Protein AF-A0A315VMW8-F1 (afdb_monomer_lite)

Sequence (152 aa):
NKGSLQFEDKWDLMRPIVLKLLRQESVTKQQWFDLFSDVHAVCLWDDKGPAKIHQALKEDILDFIKQAQARVLSHQDDTALLKAYIAEWRKFFTQCDILPKPFCQLEITLMGKQGSNKKSSVEDSIVRKVSRCPVLTRLRFRPALLTLPPPD

Foldseek 3Di:
DLPCLEQVNLVVLLVVVLLCLQQVHDDDPVNVVSLLVSLLSNLVRPPCSLVVCVVVSVVSNVVSVVVLVVQLVVDPDPVSSVVSCVVSCVSNVVSLVVSCPSCPSSVCSVVPVPDDDDDDDPPPPVSVVVVVPPVNVVVVDDPPVPPDDDDD

InterPro domains:
  IPR001373 Cullin, N-terminal [PF00888] (11-122)
  IPR016159 Cullin repeat-like-containing domain superfamily [SSF74788] (7-120)

Or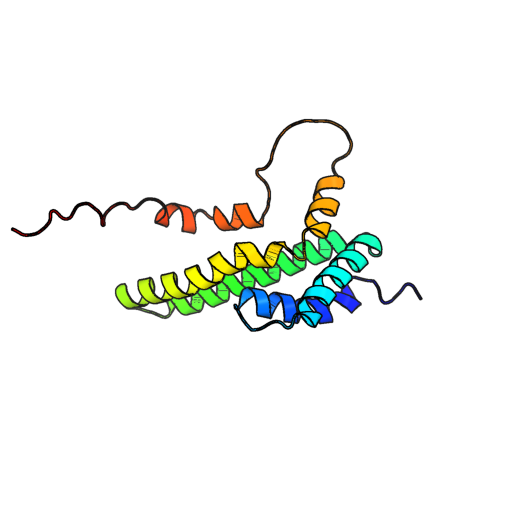ganism: Gambusia affinis (NCBI:txid33528)

Secondary structure (DSSP, 8-state):
--GGGSHHHHHHHHHHHHHHHHTT----HHHHHHHHHHHHHHHHH-TTHHHHHHHHHHHHHHHHHHHHHHHHHT--SHHHHHHHHHHHHHHHHHHHHHTTGGGHHHHHHHHTTS-S-----TT--HHHHHTT-HHHHTTS----SS--PPP-

Structure (mmCIF, N/CA/C/O backbone):
data_AF-A0A315VMW8-F1
#
_entry.id   AF-A0A315VMW8-F1
#
loop_
_atom_site.group_PDB
_atom_site.id
_atom_site.type_symbol
_atom_site.label_atom_id
_atom_site.label_alt_id
_atom_site.label_comp_id
_atom_site.label_asym_id
_atom_site.label_entity_id
_atom_site.label_seq_id
_atom_site.pdbx_PDB_ins_code
_atom_site.Cartn_x
_atom_site.Cartn_y
_atom_site.Cartn_z
_atom_site.occupancy
_atom_site.B_iso_or_equiv
_atom_site.auth_seq_id
_atom_site.auth_comp_id
_atom_site.auth_asym_id
_atom_site.auth_atom_id
_atom_site.pdbx_PDB_model_num
ATOM 1 N N . ASN A 1 1 ? 17.596 -10.933 -24.540 1.00 44.94 1 ASN A N 1
ATOM 2 C CA . ASN A 1 1 ? 16.613 -11.190 -23.469 1.00 44.94 1 ASN A CA 1
ATOM 3 C C . ASN A 1 1 ? 16.107 -9.871 -22.899 1.00 44.94 1 ASN A C 1
ATOM 5 O O . ASN A 1 1 ? 16.713 -9.353 -21.978 1.00 44.94 1 ASN A O 1
ATOM 9 N N . LYS A 1 2 ? 15.055 -9.289 -23.491 1.00 48.53 2 LYS A N 1
ATOM 10 C CA . LYS A 1 2 ? 14.364 -8.083 -22.979 1.00 48.53 2 LYS A CA 1
ATOM 11 C C . LYS A 1 2 ? 12.957 -8.395 -22.433 1.00 48.53 2 LYS A C 1
ATOM 13 O O . LYS A 1 2 ? 12.295 -7.492 -21.951 1.00 48.53 2 LYS A O 1
ATOM 18 N N . GLY A 1 3 ? 12.516 -9.659 -22.515 1.00 51.91 3 GLY A N 1
ATOM 19 C CA . GLY A 1 3 ? 11.181 -10.082 -22.078 1.00 51.91 3 GLY A CA 1
ATOM 20 C C . GLY A 1 3 ? 10.990 -10.024 -20.560 1.00 51.91 3 GLY A C 1
ATOM 2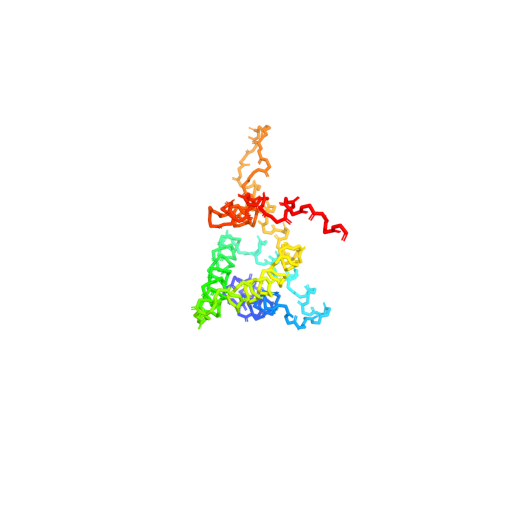1 O O . GLY A 1 3 ? 10.024 -9.437 -20.117 1.00 51.91 3 GLY A O 1
ATOM 22 N N . SER A 1 4 ? 11.969 -10.483 -19.770 1.00 59.34 4 SER A N 1
ATOM 23 C CA . SER A 1 4 ? 11.856 -10.649 -18.302 1.00 59.34 4 SER A CA 1
ATOM 24 C C . SER A 1 4 ? 11.880 -9.350 -17.464 1.00 59.34 4 SER A C 1
ATOM 26 O O . SER A 1 4 ? 12.047 -9.395 -16.245 1.00 59.34 4 SER A O 1
ATOM 28 N N . LEU A 1 5 ? 11.789 -8.178 -18.097 1.00 73.25 5 LEU A N 1
ATOM 29 C CA . LEU A 1 5 ? 11.839 -6.869 -17.423 1.00 73.25 5 LEU A CA 1
ATOM 30 C C . LEU A 1 5 ? 10.515 -6.101 -17.543 1.00 73.25 5 LEU A C 1
ATOM 32 O O . LEU A 1 5 ? 10.469 -4.911 -17.232 1.00 73.25 5 LEU A O 1
ATOM 36 N N . GLN A 1 6 ? 9.454 -6.766 -18.007 1.00 86.00 6 GLN A N 1
ATOM 37 C CA . GLN A 1 6 ? 8.123 -6.177 -18.097 1.00 86.00 6 GLN A CA 1
ATOM 38 C C . GLN A 1 6 ? 7.394 -6.208 -16.756 1.00 86.00 6 GLN A C 1
ATOM 40 O O . GLN A 1 6 ? 7.735 -6.976 -15.852 1.00 86.00 6 GLN A O 1
ATOM 45 N N . PHE A 1 7 ? 6.387 -5.342 -16.631 1.00 89.62 7 PHE A N 1
ATOM 46 C CA . PHE A 1 7 ? 5.569 -5.248 -15.429 1.00 89.62 7 PHE A CA 1
ATOM 47 C C . PHE A 1 7 ? 4.983 -6.601 -15.019 1.00 89.62 7 PHE A C 1
ATOM 49 O O . PHE A 1 7 ? 5.074 -6.954 -13.851 1.00 89.62 7 PHE A O 1
ATOM 56 N N . GLU A 1 8 ? 4.416 -7.353 -15.959 1.00 89.44 8 GLU A N 1
ATOM 57 C CA . GLU A 1 8 ? 3.716 -8.611 -15.695 1.00 89.44 8 GLU A CA 1
ATOM 58 C C . GLU A 1 8 ? 4.625 -9.646 -15.014 1.00 89.44 8 GLU A C 1
ATOM 60 O O . GLU A 1 8 ? 4.234 -10.236 -14.012 1.00 89.44 8 GLU A O 1
ATOM 65 N N . ASP A 1 9 ? 5.868 -9.785 -15.477 1.00 87.88 9 ASP A N 1
ATOM 66 C CA . ASP A 1 9 ? 6.823 -10.754 -14.925 1.00 87.88 9 ASP A CA 1
ATOM 67 C C . ASP A 1 9 ? 7.340 -10.352 -13.536 1.00 87.88 9 ASP A C 1
ATOM 69 O O . ASP A 1 9 ? 7.672 -11.194 -12.700 1.00 87.88 9 ASP A O 1
ATOM 73 N N . LYS A 1 10 ? 7.467 -9.043 -13.294 1.00 89.31 10 LYS A N 1
ATOM 74 C CA . LYS A 1 10 ? 8.071 -8.499 -12.073 1.00 89.31 10 LYS A CA 1
ATOM 75 C C . LYS A 1 10 ? 7.044 -8.212 -10.985 1.00 89.31 10 LYS A C 1
ATOM 77 O O . LYS A 1 10 ? 7.360 -8.326 -9.803 1.00 89.31 10 LYS A O 1
ATOM 82 N N . TRP A 1 11 ? 5.818 -7.847 -11.347 1.00 92.38 11 TRP A N 1
ATOM 83 C CA . TRP A 1 11 ? 4.776 -7.490 -10.390 1.00 92.38 11 TRP A CA 1
ATOM 84 C C . TRP A 1 11 ? 4.374 -8.664 -9.508 1.00 92.38 11 TRP A C 1
ATOM 86 O O . TRP A 1 11 ? 4.203 -8.466 -8.308 1.00 92.38 11 TRP A O 1
ATOM 96 N N . ASP A 1 12 ? 4.346 -9.886 -10.037 1.00 91.06 12 ASP A N 1
ATOM 97 C CA . ASP A 1 12 ? 4.063 -11.084 -9.236 1.00 91.06 12 ASP A CA 1
ATOM 98 C C . ASP A 1 12 ? 5.110 -11.328 -8.133 1.00 91.06 12 ASP A C 1
ATOM 100 O O . ASP A 1 12 ? 4.787 -11.872 -7.075 1.00 91.06 12 ASP A O 1
ATOM 104 N N . LEU A 1 13 ? 6.347 -10.859 -8.330 1.00 91.00 13 LEU A N 1
ATOM 105 C CA . LEU A 1 13 ? 7.424 -10.916 -7.335 1.00 91.00 13 LEU A CA 1
ATOM 106 C C . LEU A 1 13 ? 7.395 -9.718 -6.374 1.00 91.00 13 LEU A C 1
ATOM 108 O O . LEU A 1 13 ? 7.627 -9.872 -5.173 1.00 91.00 13 LEU A O 1
ATOM 112 N N . MET A 1 14 ? 7.077 -8.524 -6.883 1.00 93.44 14 MET A N 1
ATOM 113 C CA . MET A 1 14 ? 7.016 -7.290 -6.094 1.00 93.44 14 MET A CA 1
ATOM 114 C C . MET A 1 14 ? 5.784 -7.237 -5.180 1.00 93.44 14 MET A C 1
ATOM 116 O O . MET A 1 14 ? 5.884 -6.845 -4.015 1.00 93.44 14 MET A O 1
ATOM 120 N N . ARG A 1 15 ? 4.613 -7.639 -5.685 1.00 94.44 15 ARG A N 1
ATOM 121 C CA . ARG A 1 15 ? 3.313 -7.498 -5.015 1.00 94.44 15 ARG A CA 1
ATOM 122 C C . ARG A 1 15 ? 3.270 -8.136 -3.621 1.00 94.44 15 ARG A C 1
ATOM 124 O O . ARG A 1 15 ? 2.810 -7.465 -2.696 1.00 94.44 15 ARG A O 1
ATOM 131 N N . PRO A 1 16 ? 3.780 -9.361 -3.385 1.00 95.25 16 PRO A N 1
ATOM 132 C CA . PRO A 1 16 ? 3.827 -9.928 -2.038 1.00 95.25 16 PRO A CA 1
ATOM 133 C C . PRO A 1 16 ? 4.616 -9.063 -1.046 1.00 95.25 16 PRO A C 1
ATOM 135 O O . PRO A 1 16 ? 4.227 -8.949 0.114 1.00 95.25 16 PRO A O 1
ATOM 138 N N . ILE A 1 17 ? 5.700 -8.419 -1.492 1.00 94.69 17 ILE A N 1
ATOM 139 C CA . ILE A 1 17 ? 6.518 -7.532 -0.654 1.00 94.69 17 ILE A CA 1
ATOM 140 C C . ILE A 1 17 ? 5.740 -6.249 -0.339 1.00 94.69 17 ILE A C 1
ATOM 142 O O . ILE A 1 17 ? 5.712 -5.816 0.811 1.00 94.69 17 ILE A O 1
ATOM 146 N N . VAL A 1 18 ? 5.036 -5.681 -1.323 1.00 92.88 18 VAL A N 1
ATOM 147 C CA . VAL A 1 18 ? 4.144 -4.522 -1.132 1.00 92.88 18 VAL A CA 1
ATOM 148 C C . VAL A 1 18 ? 3.051 -4.822 -0.109 1.00 92.88 18 VAL A C 1
ATOM 150 O O . VAL A 1 18 ? 2.824 -4.026 0.801 1.00 92.88 18 VAL A O 1
ATOM 153 N N . LEU A 1 19 ? 2.410 -5.989 -0.202 1.00 93.06 19 LEU A N 1
ATOM 154 C CA . LEU A 1 19 ? 1.378 -6.402 0.750 1.00 93.06 19 LEU A CA 1
ATOM 155 C C . LEU A 1 19 ? 1.941 -6.600 2.163 1.00 93.06 19 LEU A C 1
ATOM 157 O O . LEU A 1 19 ? 1.305 -6.173 3.128 1.00 93.06 19 LEU A O 1
ATOM 161 N N . LYS A 1 20 ? 3.143 -7.178 2.295 1.00 93.12 20 LYS A N 1
ATOM 162 C CA . LYS A 1 20 ? 3.843 -7.273 3.586 1.00 93.12 20 LYS A CA 1
ATOM 163 C C . LYS A 1 20 ? 4.098 -5.899 4.188 1.00 93.12 20 LYS A C 1
ATOM 165 O O . LYS A 1 20 ? 3.812 -5.681 5.363 1.00 93.12 20 LYS A O 1
ATOM 170 N N . LEU A 1 21 ? 4.573 -4.954 3.375 1.00 90.62 21 LEU A N 1
ATOM 171 C CA . LEU A 1 21 ? 4.760 -3.575 3.806 1.00 90.62 21 LEU A CA 1
ATOM 172 C C . LEU A 1 21 ? 3.429 -2.953 4.230 1.00 90.62 21 LEU A C 1
ATOM 174 O O . LEU A 1 21 ? 3.371 -2.385 5.307 1.00 90.62 21 LEU A O 1
ATOM 178 N N . LEU A 1 22 ? 2.340 -3.094 3.477 1.00 88.38 22 LEU A N 1
ATOM 179 C CA . LEU A 1 22 ? 1.036 -2.541 3.876 1.00 88.38 22 LEU A CA 1
ATOM 180 C C . LEU A 1 22 ? 0.522 -3.111 5.205 1.00 88.38 22 LEU A C 1
ATOM 182 O O . LEU A 1 22 ? -0.059 -2.387 6.011 1.00 88.38 22 LEU A O 1
ATOM 186 N N . ARG A 1 23 ? 0.774 -4.397 5.460 1.00 89.19 23 ARG A N 1
ATOM 187 C CA . ARG A 1 23 ? 0.323 -5.110 6.663 1.00 89.19 23 ARG A CA 1
ATOM 188 C C . ARG A 1 23 ? 1.251 -4.967 7.869 1.00 89.19 23 ARG A C 1
ATOM 190 O O . ARG A 1 23 ? 0.926 -5.502 8.927 1.00 89.19 23 ARG A O 1
ATOM 197 N N . GLN A 1 24 ? 2.361 -4.237 7.732 1.00 88.31 24 GLN A N 1
ATOM 198 C CA . GLN A 1 24 ? 3.416 -4.153 8.747 1.00 88.31 24 GLN A CA 1
ATOM 199 C C . GLN A 1 24 ? 4.005 -5.538 9.100 1.00 88.31 24 GLN A C 1
ATOM 201 O O . GLN A 1 24 ? 4.345 -5.827 10.245 1.00 88.31 24 GLN A O 1
ATOM 206 N N . GLU A 1 25 ? 4.118 -6.415 8.103 1.00 91.06 25 GLU A N 1
ATOM 207 C CA . GLU A 1 25 ? 4.798 -7.705 8.223 1.00 91.06 25 GLU A CA 1
ATOM 208 C C . GLU A 1 25 ? 6.315 -7.546 8.032 1.00 91.06 25 GLU A C 1
ATOM 210 O O . GLU A 1 25 ? 6.805 -6.548 7.495 1.00 91.06 25 GLU A O 1
ATOM 215 N N . SER A 1 26 ? 7.086 -8.547 8.465 1.00 90.12 26 SER A N 1
ATOM 216 C CA . SER A 1 26 ? 8.539 -8.526 8.316 1.00 90.12 26 SER A CA 1
ATOM 217 C C . SER A 1 26 ? 8.960 -8.692 6.850 1.00 90.12 26 SER A C 1
ATOM 219 O O . SER A 1 26 ? 8.560 -9.625 6.146 1.00 90.12 26 SER A O 1
ATOM 221 N N . VAL A 1 27 ? 9.817 -7.777 6.398 1.00 93.25 27 VAL A N 1
ATOM 222 C CA . VAL A 1 27 ? 10.455 -7.799 5.078 1.00 93.25 27 VAL A CA 1
ATOM 223 C C . VAL A 1 27 ? 11.961 -7.877 5.288 1.00 93.25 27 VAL A C 1
ATOM 225 O O . VAL A 1 27 ? 12.526 -7.117 6.077 1.00 93.25 27 VAL A O 1
ATOM 228 N N . THR A 1 28 ? 12.624 -8.819 4.617 1.00 95.19 28 THR A N 1
ATOM 229 C CA . THR A 1 28 ? 14.082 -8.941 4.727 1.00 95.19 28 THR A CA 1
ATOM 230 C C . THR A 1 28 ? 14.770 -7.793 3.993 1.00 95.19 28 THR A C 1
ATOM 232 O O . THR A 1 28 ? 14.224 -7.220 3.051 1.00 95.19 28 THR A O 1
ATOM 235 N N . LYS A 1 29 ? 16.011 -7.469 4.379 1.00 92.31 29 LYS A N 1
ATOM 236 C CA . LYS A 1 29 ? 16.806 -6.461 3.656 1.00 92.31 29 LYS A CA 1
ATOM 237 C C . LYS A 1 29 ? 16.942 -6.804 2.170 1.00 92.31 29 LYS A C 1
ATOM 239 O O . LYS A 1 29 ? 16.850 -5.907 1.345 1.00 92.31 29 LYS A O 1
ATOM 244 N N . GLN A 1 30 ? 17.107 -8.087 1.841 1.00 93.44 30 GLN A N 1
ATOM 245 C CA . GLN A 1 30 ? 17.191 -8.545 0.454 1.00 93.44 30 GLN A CA 1
ATOM 246 C C . GLN A 1 30 ? 15.898 -8.238 -0.311 1.00 93.44 30 GLN A C 1
ATOM 248 O O . GLN A 1 30 ? 15.954 -7.537 -1.308 1.00 93.44 30 GLN A O 1
ATOM 253 N N . GLN A 1 31 ? 14.736 -8.640 0.220 1.00 92.69 31 GLN A N 1
ATOM 254 C CA . GLN A 1 31 ? 13.431 -8.333 -0.386 1.00 92.69 31 GLN A CA 1
ATOM 255 C C . GLN A 1 31 ? 13.219 -6.829 -0.567 1.00 92.69 31 GLN A C 1
ATOM 257 O O . GLN A 1 31 ? 12.671 -6.384 -1.570 1.00 92.69 31 GLN A O 1
ATOM 262 N N . TRP A 1 32 ? 13.666 -6.039 0.406 1.00 92.38 32 TRP A N 1
ATOM 263 C CA . TRP A 1 32 ? 13.612 -4.590 0.319 1.00 92.38 32 TRP A CA 1
ATOM 264 C C . TRP A 1 32 ? 14.455 -4.060 -0.847 1.00 92.38 32 TRP A C 1
ATOM 266 O O . TRP A 1 32 ? 13.936 -3.308 -1.663 1.00 92.38 32 TRP A O 1
ATOM 276 N N . PHE A 1 33 ? 15.722 -4.465 -0.976 1.00 92.25 33 PHE A N 1
ATOM 277 C CA . PHE A 1 33 ? 16.583 -4.032 -2.085 1.00 92.25 33 PHE A CA 1
ATOM 278 C C . PHE A 1 33 ? 16.129 -4.561 -3.453 1.00 92.25 33 PHE A C 1
ATOM 280 O O . PHE A 1 33 ? 16.210 -3.831 -4.446 1.00 92.25 33 PHE A O 1
ATOM 287 N N . ASP A 1 34 ? 15.615 -5.788 -3.504 1.00 92.56 34 ASP A N 1
ATOM 288 C CA . ASP A 1 34 ? 15.060 -6.383 -4.721 1.00 92.56 34 ASP A CA 1
ATOM 289 C C . ASP A 1 34 ? 13.861 -5.564 -5.211 1.00 92.56 34 ASP A C 1
ATOM 291 O O . ASP A 1 34 ? 13.805 -5.209 -6.385 1.00 92.56 34 ASP A O 1
ATOM 295 N N . LEU A 1 35 ? 12.975 -5.133 -4.302 1.00 93.44 35 LEU A N 1
ATOM 296 C CA . LEU A 1 35 ? 11.836 -4.279 -4.643 1.00 93.44 35 LEU A CA 1
ATOM 297 C C . LEU A 1 35 ? 12.272 -2.943 -5.272 1.00 93.44 35 LEU A C 1
ATOM 299 O O . LEU A 1 35 ? 11.683 -2.523 -6.264 1.00 93.44 35 LEU A O 1
ATOM 303 N N . PHE A 1 36 ? 13.313 -2.284 -4.747 1.00 91.94 36 PHE A N 1
ATOM 304 C CA . PHE A 1 36 ? 13.865 -1.071 -5.379 1.00 91.94 36 PHE A CA 1
ATOM 305 C C . PHE A 1 36 ? 14.375 -1.354 -6.794 1.00 91.94 36 PHE A C 1
ATOM 307 O O . PHE A 1 36 ? 14.116 -0.585 -7.722 1.00 91.94 36 PHE A O 1
ATOM 314 N N . SER A 1 37 ? 15.114 -2.453 -6.945 1.00 91.81 37 SER A N 1
ATOM 315 C CA . SER A 1 37 ? 15.740 -2.836 -8.210 1.00 91.81 37 SER A CA 1
ATOM 316 C C . SER A 1 37 ? 14.692 -3.169 -9.270 1.00 91.81 37 SER A C 1
ATOM 318 O O . SER A 1 37 ? 14.799 -2.709 -10.407 1.00 91.81 37 SER A O 1
ATOM 320 N N . ASP A 1 38 ? 13.648 -3.905 -8.890 1.00 92.25 38 ASP A N 1
ATOM 321 C CA . ASP A 1 38 ? 12.562 -4.302 -9.780 1.00 92.25 38 ASP A CA 1
ATOM 322 C C . ASP A 1 38 ? 11.683 -3.113 -10.179 1.00 92.25 38 ASP A C 1
ATOM 324 O O . ASP A 1 38 ? 11.396 -2.949 -11.366 1.00 92.25 38 ASP A O 1
ATOM 328 N N . VAL A 1 39 ? 11.325 -2.224 -9.241 1.00 91.31 39 VAL A N 1
ATOM 329 C CA . VAL A 1 39 ? 10.587 -0.991 -9.567 1.00 91.31 39 VAL A CA 1
ATOM 330 C C . VAL A 1 39 ? 11.381 -0.136 -10.553 1.00 91.31 39 VAL A C 1
ATOM 332 O O . VAL A 1 39 ? 10.820 0.339 -11.542 1.00 91.31 39 VAL A O 1
ATOM 335 N N . HIS A 1 40 ? 12.687 0.037 -10.326 1.00 89.88 40 HIS A N 1
ATOM 336 C CA . HIS A 1 40 ? 13.550 0.775 -11.246 1.00 89.88 40 HIS A CA 1
ATOM 337 C C . HIS A 1 40 ? 13.624 0.103 -12.624 1.00 89.88 40 HIS A C 1
ATOM 339 O O . HIS A 1 40 ? 13.474 0.776 -13.644 1.00 89.88 40 HIS A O 1
ATOM 345 N N . ALA A 1 41 ? 13.809 -1.220 -12.672 1.00 89.81 41 ALA A N 1
ATOM 346 C CA . ALA A 1 41 ? 13.876 -1.970 -13.920 1.00 89.81 41 ALA A CA 1
ATOM 347 C C . ALA A 1 41 ? 12.583 -1.846 -14.739 1.00 89.81 41 ALA A C 1
ATOM 349 O O . ALA A 1 41 ? 12.649 -1.514 -15.920 1.00 89.81 41 ALA A O 1
ATOM 350 N N . VAL A 1 42 ? 11.417 -2.032 -14.117 1.00 90.75 42 VAL A N 1
ATOM 351 C CA . VAL A 1 42 ? 10.122 -1.901 -14.802 1.00 90.75 42 VAL A CA 1
ATOM 352 C C . VAL A 1 42 ? 9.882 -0.460 -15.257 1.00 90.75 42 VAL A C 1
ATOM 354 O O . VAL A 1 42 ? 9.405 -0.245 -16.367 1.00 90.75 42 VAL A O 1
ATOM 357 N N . CYS A 1 43 ? 10.251 0.542 -14.451 1.00 89.31 43 CYS A N 1
ATOM 358 C CA . CYS A 1 43 ? 10.107 1.944 -14.849 1.00 89.31 43 CYS A CA 1
ATOM 359 C C . CYS A 1 43 ? 10.998 2.338 -16.036 1.00 89.31 43 CYS A C 1
ATOM 361 O O . CYS A 1 43 ? 10.647 3.267 -16.762 1.00 89.31 43 CYS A O 1
ATOM 363 N N . LEU A 1 44 ? 12.149 1.677 -16.200 1.00 88.00 44 LEU A N 1
ATOM 364 C CA . LEU A 1 44 ? 13.111 1.958 -17.264 1.00 88.00 44 LEU A CA 1
ATOM 365 C C . LEU A 1 44 ? 12.818 1.177 -18.552 1.00 88.00 44 LEU A C 1
ATOM 367 O O . LEU A 1 44 ? 13.031 1.704 -19.641 1.00 88.00 44 LEU A O 1
ATOM 371 N N . TRP A 1 45 ? 12.378 -0.078 -18.433 1.00 88.38 45 TRP A N 1
ATOM 372 C CA . TRP A 1 45 ? 12.303 -1.013 -19.561 1.00 88.38 45 TRP A CA 1
ATOM 373 C C . TRP A 1 45 ? 10.887 -1.284 -20.081 1.00 88.38 45 TRP A C 1
ATOM 375 O O . TRP A 1 45 ? 10.758 -1.806 -21.189 1.00 88.38 45 TRP A O 1
ATOM 385 N N . ASP A 1 46 ? 9.840 -0.925 -19.336 1.00 85.94 46 ASP A N 1
ATOM 386 C CA . ASP A 1 46 ? 8.448 -0.999 -19.790 1.00 85.94 46 ASP A CA 1
ATOM 387 C C . ASP A 1 46 ? 7.859 0.416 -19.897 1.00 85.94 46 ASP A C 1
ATOM 389 O O . ASP A 1 46 ? 7.633 1.096 -18.896 1.00 85.94 46 ASP A O 1
ATOM 393 N N . ASP A 1 47 ? 7.544 0.852 -21.121 1.00 85.75 47 ASP A N 1
ATOM 394 C CA . ASP A 1 47 ? 6.958 2.172 -21.399 1.00 85.75 47 ASP A CA 1
ATOM 395 C C . ASP A 1 47 ? 5.647 2.428 -20.636 1.00 85.75 47 ASP A C 1
ATOM 397 O O . ASP A 1 47 ? 5.322 3.573 -20.289 1.00 85.75 47 ASP A O 1
ATOM 401 N N . LYS A 1 48 ? 4.878 1.357 -20.390 1.00 89.44 48 LYS A N 1
ATOM 402 C CA . LYS A 1 48 ? 3.628 1.368 -19.619 1.00 89.44 48 LYS A CA 1
ATOM 403 C C . LYS A 1 48 ? 3.842 0.929 -18.170 1.00 89.44 48 LYS A C 1
ATOM 405 O O . LYS A 1 48 ? 2.925 1.083 -17.365 1.00 89.44 48 LYS A O 1
ATOM 410 N N . GLY A 1 49 ? 5.033 0.445 -17.828 1.00 89.81 49 GLY A N 1
ATOM 411 C CA . GLY A 1 49 ? 5.420 -0.055 -16.513 1.00 89.81 49 GLY A CA 1
ATOM 412 C C . GLY A 1 49 ? 5.073 0.905 -15.377 1.00 89.81 49 GLY A C 1
ATOM 413 O O . GLY A 1 49 ? 4.315 0.515 -14.492 1.00 89.81 49 GLY A O 1
ATOM 414 N N . PRO A 1 50 ? 5.506 2.182 -15.417 1.00 89.38 50 PRO A N 1
ATOM 415 C CA . PRO A 1 50 ? 5.160 3.163 -14.390 1.00 89.38 50 PRO A CA 1
ATOM 416 C C . PRO A 1 50 ? 3.646 3.301 -14.171 1.00 89.38 50 PRO A C 1
ATOM 418 O O . PRO A 1 50 ? 3.160 3.251 -13.045 1.00 89.38 50 PRO A O 1
ATOM 421 N N . ALA A 1 51 ? 2.865 3.422 -15.247 1.00 90.06 51 ALA A N 1
ATOM 422 C CA . ALA A 1 51 ? 1.414 3.565 -15.137 1.00 90.06 51 ALA A CA 1
ATOM 423 C C . ALA A 1 51 ? 0.754 2.303 -14.553 1.00 90.06 51 ALA A C 1
ATOM 425 O O . ALA A 1 51 ? -0.146 2.417 -13.719 1.00 90.06 51 ALA A O 1
ATOM 426 N N . LYS A 1 52 ? 1.227 1.112 -14.947 1.00 92.62 52 LYS A N 1
ATOM 427 C CA . LYS A 1 52 ? 0.749 -0.175 -14.423 1.00 92.62 52 LYS A CA 1
ATOM 428 C C . LYS A 1 52 ? 1.093 -0.358 -12.942 1.00 92.62 52 LYS A C 1
ATOM 430 O O . LYS A 1 52 ? 0.192 -0.661 -12.168 1.00 92.62 52 LYS A O 1
ATOM 435 N N . ILE A 1 53 ? 2.340 -0.090 -12.528 1.00 91.50 53 ILE A N 1
ATOM 436 C CA . ILE A 1 53 ? 2.751 -0.125 -11.110 1.00 91.50 53 ILE A CA 1
ATOM 437 C C . ILE A 1 53 ? 1.879 0.820 -10.296 1.00 91.50 53 ILE A C 1
ATOM 439 O O . ILE A 1 53 ? 1.367 0.441 -9.248 1.00 91.50 53 ILE A O 1
ATOM 443 N N . HIS A 1 54 ? 1.684 2.044 -10.779 1.00 89.38 54 HIS A N 1
ATOM 444 C CA . HIS A 1 54 ? 0.873 3.029 -10.083 1.00 89.38 54 HIS A CA 1
ATOM 445 C C . HIS A 1 54 ? -0.580 2.570 -9.903 1.00 89.38 54 HIS A C 1
ATOM 447 O O . HIS A 1 54 ? -1.140 2.696 -8.813 1.00 89.38 54 HIS A O 1
ATOM 453 N N . GLN A 1 55 ? -1.190 2.027 -10.958 1.00 90.50 55 GLN A N 1
ATOM 454 C CA . GLN A 1 55 ? -2.559 1.526 -10.902 1.00 90.50 55 GLN A CA 1
ATOM 455 C C . GLN A 1 55 ? -2.682 0.314 -9.968 1.00 90.50 55 GLN A C 1
ATOM 457 O O . GLN A 1 55 ? -3.555 0.308 -9.104 1.00 90.50 55 GLN A O 1
ATOM 462 N N . ALA A 1 56 ? -1.781 -0.660 -10.079 1.00 92.19 56 ALA A N 1
ATOM 463 C CA . ALA A 1 56 ? -1.802 -1.858 -9.248 1.00 92.19 56 ALA A CA 1
ATOM 464 C C . ALA A 1 56 ? -1.530 -1.540 -7.767 1.00 92.19 56 ALA A C 1
ATOM 466 O O . ALA A 1 56 ? -2.236 -2.022 -6.885 1.00 92.19 56 ALA A O 1
ATOM 467 N N . LEU A 1 57 ? -0.581 -0.640 -7.482 1.00 90.25 57 LEU A N 1
ATOM 468 C CA . LEU A 1 57 ? -0.320 -0.153 -6.127 1.00 90.25 57 LEU A CA 1
ATOM 469 C C . LEU A 1 57 ? -1.549 0.559 -5.545 1.00 90.25 57 LEU A C 1
ATOM 471 O O . LEU A 1 57 ? -1.893 0.353 -4.383 1.00 90.25 57 LEU A O 1
ATOM 475 N N . LYS A 1 58 ? -2.238 1.380 -6.347 1.00 88.38 58 LYS A N 1
ATOM 476 C CA . LYS A 1 58 ? -3.481 2.043 -5.934 1.00 88.38 58 LYS A CA 1
ATOM 477 C C . LYS A 1 58 ? -4.575 1.027 -5.597 1.00 88.38 58 LYS A C 1
ATOM 479 O O . LYS A 1 58 ? -5.262 1.210 -4.594 1.00 88.38 58 LYS A O 1
ATOM 484 N N . GLU A 1 59 ? -4.746 -0.010 -6.411 1.00 91.44 59 GLU A N 1
ATOM 485 C CA . GLU A 1 59 ? -5.720 -1.082 -6.174 1.00 91.44 59 GLU A CA 1
ATOM 486 C C . GLU A 1 59 ? -5.411 -1.849 -4.885 1.00 91.44 59 GLU A C 1
ATOM 488 O O . GLU A 1 59 ? -6.279 -1.941 -4.017 1.00 91.44 59 GLU A O 1
ATOM 493 N N . ASP A 1 60 ? -4.164 -2.289 -4.693 1.00 89.06 60 ASP A N 1
ATOM 494 C CA . ASP A 1 60 ? -3.757 -3.025 -3.491 1.00 89.06 60 ASP A CA 1
ATOM 495 C C . ASP A 1 60 ? -3.881 -2.169 -2.212 1.00 89.06 60 ASP A C 1
ATOM 497 O O . ASP A 1 60 ? -4.315 -2.666 -1.169 1.00 89.06 60 ASP A O 1
ATOM 501 N N . ILE A 1 61 ? -3.574 -0.864 -2.276 1.00 87.69 61 ILE A N 1
ATOM 502 C CA . ILE A 1 61 ? -3.796 0.072 -1.158 1.00 87.69 61 ILE A CA 1
ATOM 503 C C . ILE A 1 61 ? -5.292 0.203 -0.848 1.00 87.69 61 ILE A C 1
ATOM 505 O O . ILE A 1 61 ? -5.687 0.153 0.319 1.00 87.69 61 ILE A O 1
ATOM 509 N N . LEU A 1 62 ? -6.136 0.387 -1.867 1.00 88.12 62 LEU A N 1
ATOM 510 C CA . LEU A 1 62 ? -7.580 0.523 -1.673 1.00 88.12 62 LEU A CA 1
ATOM 511 C C . LEU A 1 62 ? -8.185 -0.747 -1.078 1.00 88.12 62 LEU A C 1
ATOM 513 O O . LEU A 1 62 ? -9.015 -0.659 -0.172 1.00 88.12 62 LEU A O 1
ATOM 517 N N . ASP A 1 63 ? -7.761 -1.917 -1.541 1.00 90.50 63 ASP A N 1
ATOM 518 C CA . ASP A 1 63 ? -8.238 -3.187 -1.006 1.00 90.50 63 ASP A CA 1
ATOM 519 C C . ASP A 1 63 ? -7.751 -3.428 0.424 1.00 90.50 63 ASP A C 1
ATOM 521 O O . ASP A 1 63 ? -8.532 -3.888 1.262 1.00 90.50 63 ASP A O 1
ATOM 525 N N . PHE A 1 64 ? -6.521 -3.025 0.759 1.00 88.06 64 PHE A N 1
ATOM 526 C CA . PHE A 1 64 ? -6.051 -3.024 2.144 1.00 88.06 64 PHE A CA 1
ATOM 527 C C . PHE A 1 64 ? -6.921 -2.130 3.043 1.00 88.06 64 PHE A C 1
ATOM 529 O O . PHE A 1 64 ? -7.339 -2.562 4.120 1.00 88.06 64 PHE A O 1
ATOM 536 N N . ILE A 1 65 ? -7.251 -0.915 2.590 1.00 86.75 65 ILE A N 1
ATOM 537 C CA . ILE A 1 65 ? -8.112 0.016 3.334 1.00 86.75 65 ILE A CA 1
ATOM 538 C C . ILE A 1 65 ? -9.509 -0.578 3.536 1.00 86.75 65 ILE A C 1
ATOM 540 O O . ILE A 1 65 ? -10.022 -0.537 4.652 1.00 86.75 65 ILE A O 1
ATOM 544 N N . LYS A 1 66 ? -10.117 -1.177 2.503 1.00 88.62 66 LYS A N 1
ATOM 545 C CA . LYS A 1 66 ? -11.429 -1.841 2.625 1.00 88.62 66 LYS A CA 1
ATOM 546 C C . LYS A 1 66 ? -11.397 -2.971 3.654 1.00 88.62 66 LYS A C 1
ATOM 548 O O . LYS A 1 66 ? -12.313 -3.088 4.463 1.00 88.62 66 LYS A O 1
ATOM 553 N N . GLN A 1 67 ? -10.341 -3.785 3.657 1.00 87.69 67 GLN A N 1
ATOM 554 C CA . GLN A 1 67 ? -10.178 -4.862 4.636 1.00 87.69 67 GLN A CA 1
ATOM 555 C C . GLN A 1 67 ? -10.018 -4.315 6.061 1.00 87.69 67 GLN A C 1
ATOM 557 O O . GLN A 1 67 ? -10.637 -4.836 6.987 1.00 87.69 67 GLN A O 1
ATOM 562 N N . ALA A 1 68 ? -9.222 -3.257 6.248 1.00 87.62 68 ALA A N 1
ATOM 563 C CA . ALA A 1 68 ? -9.076 -2.588 7.542 1.00 87.62 68 ALA A CA 1
ATOM 564 C C . ALA A 1 68 ? -10.403 -1.981 8.014 1.00 87.62 68 ALA A C 1
ATOM 566 O O . ALA A 1 68 ? -10.793 -2.167 9.164 1.00 87.62 68 ALA A O 1
ATOM 567 N N . GLN A 1 69 ? -11.145 -1.338 7.112 1.00 85.44 69 GLN A N 1
ATOM 568 C CA . GLN A 1 69 ? -12.476 -0.811 7.390 1.00 85.44 69 GLN A CA 1
ATOM 569 C C . GLN A 1 69 ? -13.430 -1.919 7.854 1.00 85.44 69 GLN A C 1
ATOM 571 O O . GLN A 1 69 ? -14.110 -1.734 8.858 1.00 85.44 69 GLN A O 1
ATOM 576 N N . ALA A 1 70 ? -13.452 -3.076 7.185 1.00 88.44 70 ALA A N 1
ATOM 577 C CA . ALA A 1 70 ? -14.286 -4.208 7.595 1.00 88.44 70 ALA A CA 1
ATOM 578 C C . ALA A 1 70 ? -13.938 -4.704 9.014 1.00 88.44 70 ALA A C 1
ATOM 580 O O . ALA A 1 70 ? -14.840 -4.971 9.803 1.00 88.44 70 ALA A O 1
ATOM 581 N N . ARG A 1 71 ? -12.642 -4.768 9.363 1.00 87.50 71 ARG A N 1
ATOM 582 C CA . ARG A 1 71 ? -12.178 -5.142 10.715 1.00 87.50 71 ARG A CA 1
ATOM 583 C C . ARG A 1 71 ? -12.545 -4.114 11.785 1.00 87.50 71 ARG A C 1
ATOM 585 O O . ARG A 1 71 ? -12.825 -4.480 12.919 1.00 87.50 71 ARG A O 1
ATOM 592 N N . VAL A 1 72 ? -12.518 -2.824 11.459 1.00 86.56 72 VAL A N 1
ATOM 593 C CA . VAL A 1 72 ? -12.908 -1.771 12.409 1.00 86.56 72 VAL A CA 1
ATOM 594 C C . VAL A 1 72 ? -14.422 -1.786 12.612 1.00 86.56 72 VAL A C 1
ATOM 596 O O . VAL A 1 72 ? -14.879 -1.834 13.750 1.00 86.56 72 VAL A O 1
ATOM 599 N N . LEU A 1 73 ? -15.193 -1.826 11.521 1.00 87.31 73 LEU A N 1
ATOM 600 C CA . LEU A 1 73 ? -16.659 -1.783 11.542 1.00 87.31 73 LEU A CA 1
ATOM 601 C C . LEU A 1 73 ? -17.321 -3.071 12.052 1.00 87.31 73 LEU A C 1
ATOM 603 O O . LEU A 1 73 ? -18.519 -3.060 12.316 1.00 87.31 73 LEU A O 1
ATOM 607 N N . SER A 1 74 ? -16.579 -4.170 12.221 1.00 90.88 74 SER A N 1
ATOM 608 C CA . SER A 1 74 ? -17.115 -5.374 12.868 1.00 90.88 74 SER A CA 1
ATOM 609 C C . SER A 1 74 ? -17.363 -5.191 14.370 1.00 90.88 74 SER A C 1
ATOM 611 O O . SER A 1 74 ? -18.013 -6.033 14.987 1.00 90.88 74 SER A O 1
ATOM 613 N N . HIS A 1 75 ? -16.835 -4.124 14.975 1.00 85.12 75 HIS A N 1
ATOM 614 C CA . HIS A 1 75 ? -17.052 -3.800 16.381 1.00 85.12 75 HIS A CA 1
ATOM 615 C C . HIS A 1 75 ? -18.330 -2.971 16.525 1.00 85.12 75 HIS A C 1
ATOM 617 O O . HIS A 1 75 ? -18.420 -1.876 15.980 1.00 85.12 75 HIS A O 1
ATOM 623 N N . GLN A 1 76 ? -19.306 -3.493 17.271 1.00 84.06 76 GLN A N 1
ATOM 624 C CA . GLN A 1 76 ? -20.562 -2.782 17.546 1.00 84.06 76 GLN A CA 1
ATOM 625 C C . GLN A 1 76 ? -20.453 -1.793 18.717 1.00 84.06 76 GLN A C 1
ATOM 627 O O . GLN A 1 76 ? -21.254 -0.873 18.813 1.00 84.06 76 GLN A O 1
ATOM 632 N N . ASP A 1 77 ? -19.479 -1.991 19.609 1.00 92.38 77 ASP A N 1
ATOM 633 C CA . ASP A 1 77 ? -19.220 -1.101 20.741 1.00 92.38 77 ASP A CA 1
ATOM 634 C C . ASP A 1 77 ? -18.310 0.063 20.323 1.00 92.38 77 ASP A C 1
ATOM 636 O O . ASP A 1 77 ? -17.227 -0.161 19.776 1.00 92.38 77 ASP A O 1
ATOM 640 N N . ASP A 1 78 ? -18.717 1.298 20.626 1.00 83.88 78 ASP A N 1
ATOM 641 C CA . ASP A 1 78 ? -17.996 2.519 20.239 1.00 83.88 78 ASP A CA 1
ATOM 642 C C . ASP A 1 78 ? -16.572 2.579 20.817 1.00 83.88 78 ASP A C 1
ATOM 644 O O . ASP A 1 78 ? -15.640 3.065 20.165 1.00 83.88 78 ASP A O 1
ATOM 648 N N . THR A 1 79 ? -16.365 2.049 22.028 1.00 88.56 79 THR A N 1
ATOM 649 C CA . THR A 1 79 ? -15.043 2.032 22.671 1.00 88.56 79 THR A CA 1
ATOM 650 C C . THR A 1 79 ? -14.122 1.016 21.995 1.00 88.56 79 THR A C 1
ATOM 652 O O . THR A 1 79 ? -12.947 1.303 21.745 1.00 88.56 79 THR A O 1
ATOM 655 N N . ALA A 1 80 ? -14.638 -0.171 21.675 1.00 87.81 80 ALA A N 1
ATOM 656 C CA . ALA A 1 80 ? -13.923 -1.208 20.944 1.00 87.81 80 ALA A CA 1
ATOM 657 C C . ALA A 1 80 ? -13.623 -0.779 19.499 1.00 87.81 80 ALA A C 1
ATOM 659 O O . ALA A 1 80 ? -12.500 -0.971 19.031 1.00 87.81 80 ALA A O 1
ATOM 660 N N . LEU A 1 81 ? -14.574 -0.119 18.832 1.00 85.25 81 LEU A N 1
ATOM 661 C CA . LEU A 1 81 ? -14.411 0.451 17.496 1.00 85.25 81 LEU A CA 1
ATOM 662 C C . LEU A 1 81 ? -13.288 1.488 17.478 1.00 85.25 81 LEU A C 1
ATOM 664 O O . LEU A 1 81 ? -12.387 1.408 16.641 1.00 85.25 81 LEU A O 1
ATOM 668 N N . LEU A 1 82 ? -13.287 2.430 18.428 1.00 86.62 82 LEU A N 1
ATOM 669 C CA . LEU A 1 82 ? -12.242 3.449 18.518 1.00 86.62 82 LEU A CA 1
ATOM 670 C C . LEU A 1 82 ? -10.860 2.824 18.763 1.00 86.62 82 LEU A C 1
ATOM 672 O O . LEU A 1 82 ? -9.881 3.222 18.128 1.00 86.62 82 LEU A O 1
ATOM 676 N N . LYS A 1 83 ? -10.768 1.814 19.637 1.00 87.06 83 LYS A N 1
ATOM 677 C CA . LYS A 1 83 ? -9.515 1.078 19.882 1.00 87.06 83 LYS A CA 1
ATOM 678 C C . LYS A 1 83 ? -9.026 0.349 18.627 1.00 87.06 83 LYS A C 1
ATOM 680 O O . LYS A 1 83 ? -7.843 0.455 18.299 1.00 87.06 83 LYS A O 1
ATOM 685 N N . ALA A 1 84 ? -9.916 -0.341 17.913 1.00 85.69 84 ALA A N 1
ATOM 686 C CA . ALA A 1 84 ? -9.596 -1.035 16.667 1.00 85.69 84 ALA A CA 1
ATOM 687 C C . ALA A 1 84 ? -9.131 -0.054 15.579 1.00 85.69 84 ALA A C 1
ATOM 689 O O . ALA A 1 84 ? -8.120 -0.293 14.918 1.00 85.69 84 ALA A O 1
ATOM 690 N N . TYR A 1 85 ? -9.806 1.092 15.452 1.00 86.44 85 TYR A N 1
ATOM 691 C CA . TYR A 1 85 ? -9.412 2.158 14.535 1.00 86.44 85 TYR A CA 1
ATOM 692 C C . TYR A 1 85 ? -8.015 2.699 14.850 1.00 86.44 85 TYR A C 1
ATOM 694 O O . TYR A 1 85 ? -7.180 2.786 13.954 1.00 86.44 85 TYR 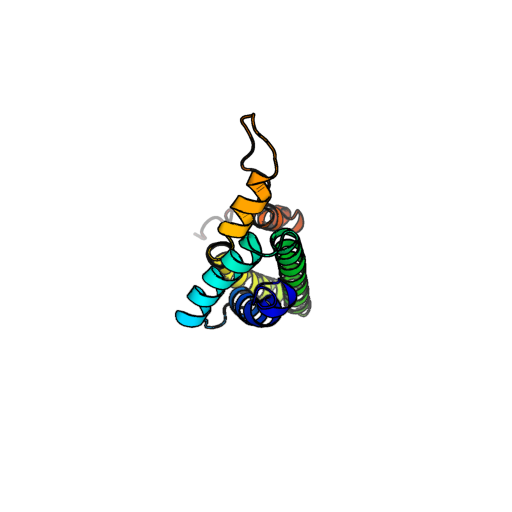A O 1
ATOM 702 N N . ILE A 1 86 ? -7.729 3.031 16.115 1.00 87.94 86 ILE A N 1
ATOM 703 C CA . ILE A 1 86 ? -6.407 3.532 16.523 1.00 87.94 86 ILE A CA 1
ATOM 704 C C . ILE A 1 86 ? -5.322 2.495 16.217 1.00 87.94 86 ILE A C 1
ATOM 706 O O . ILE A 1 86 ? -4.243 2.862 15.748 1.00 87.94 86 ILE A O 1
ATOM 710 N N . ALA A 1 87 ? -5.595 1.212 16.465 1.00 87.50 87 ALA A N 1
ATOM 711 C CA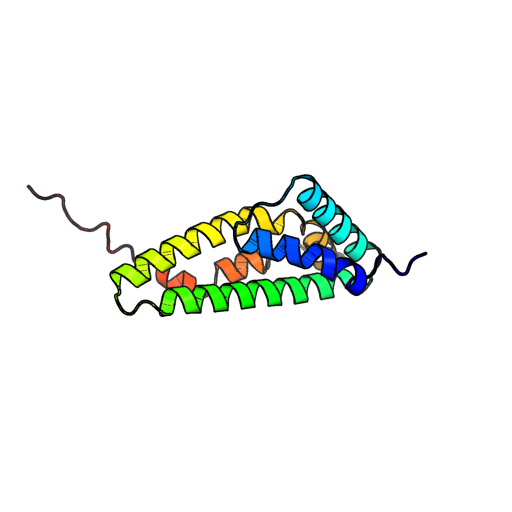 . ALA A 1 87 ? -4.657 0.137 16.173 1.00 87.50 87 ALA A CA 1
ATOM 712 C C . ALA A 1 87 ? -4.352 0.039 14.670 1.00 87.50 87 ALA A C 1
ATOM 714 O O . ALA A 1 87 ? -3.182 0.060 14.299 1.00 87.50 87 ALA A O 1
ATOM 715 N N . GLU A 1 88 ? -5.368 -0.012 13.804 1.00 85.62 88 GLU A N 1
ATOM 716 C CA . GLU A 1 88 ? -5.184 -0.054 12.343 1.00 85.62 88 GLU A CA 1
ATOM 717 C C . GLU A 1 88 ? -4.532 1.234 11.810 1.00 85.62 88 GLU A C 1
ATOM 719 O O . GLU A 1 88 ? -3.619 1.174 10.984 1.00 85.62 88 GLU A O 1
ATOM 724 N N . TRP A 1 89 ? -4.922 2.400 12.337 1.00 86.38 89 TRP A N 1
ATOM 725 C CA . TRP A 1 89 ? -4.364 3.693 11.941 1.00 86.38 89 TRP A CA 1
ATOM 726 C C . TRP A 1 89 ? -2.879 3.810 12.272 1.00 86.38 89 TRP A C 1
ATOM 728 O O . TRP A 1 89 ? -2.112 4.281 11.440 1.00 86.38 89 TRP A O 1
ATOM 738 N N . ARG A 1 90 ? -2.444 3.356 13.455 1.00 87.25 90 ARG A N 1
ATOM 739 C CA . ARG A 1 90 ? -1.019 3.370 13.826 1.00 87.25 90 ARG A CA 1
ATOM 740 C C . ARG A 1 90 ? -0.175 2.561 12.844 1.00 87.25 90 ARG A C 1
ATOM 742 O O . ARG A 1 90 ? 0.871 3.049 12.427 1.00 87.25 90 ARG A O 1
ATOM 749 N N . LYS A 1 91 ? -0.650 1.378 12.435 1.00 83.75 91 LYS A N 1
ATOM 750 C CA . LYS A 1 91 ? 0.032 0.550 11.428 1.00 83.75 91 LYS A CA 1
ATOM 751 C C . LYS A 1 91 ? 0.107 1.292 10.099 1.00 83.75 91 LYS A C 1
ATOM 753 O O . LYS A 1 91 ? 1.195 1.524 9.587 1.00 83.75 91 LYS A O 1
ATOM 758 N N . PHE A 1 92 ? -1.040 1.729 9.578 1.00 83.31 92 PHE A N 1
ATOM 759 C CA . PHE A 1 92 ? -1.110 2.412 8.288 1.00 83.31 92 PHE A CA 1
ATOM 760 C C . PHE A 1 92 ? -0.249 3.681 8.255 1.00 83.31 92 PHE A C 1
ATOM 762 O O . PHE A 1 92 ? 0.491 3.901 7.302 1.00 83.31 92 PHE A O 1
ATOM 769 N N . PHE A 1 93 ? -0.285 4.479 9.323 1.00 83.44 93 PHE A N 1
ATOM 770 C CA . PHE A 1 93 ? 0.472 5.720 9.427 1.00 83.44 93 PHE A CA 1
ATOM 771 C C . PHE A 1 93 ? 1.984 5.485 9.359 1.00 83.44 93 PHE A C 1
ATOM 773 O O . PHE A 1 93 ? 2.657 6.142 8.572 1.00 83.44 93 PHE A O 1
ATOM 780 N N . THR A 1 94 ? 2.519 4.511 10.104 1.00 85.19 94 THR A N 1
ATOM 781 C CA . THR A 1 94 ? 3.943 4.147 10.006 1.00 85.19 94 THR A CA 1
ATOM 782 C C . THR A 1 94 ? 4.301 3.653 8.605 1.00 85.19 94 THR A C 1
ATOM 784 O O . THR A 1 94 ? 5.342 4.019 8.058 1.00 85.19 94 THR A O 1
ATOM 787 N N . GLN A 1 95 ? 3.428 2.856 7.987 1.00 83.38 95 GLN A N 1
ATOM 788 C CA . GLN A 1 95 ? 3.689 2.332 6.650 1.00 83.38 95 GLN A CA 1
ATOM 789 C C . GLN A 1 95 ? 3.626 3.412 5.563 1.00 83.38 95 GLN A C 1
ATOM 791 O O . GLN A 1 95 ? 4.335 3.280 4.570 1.00 83.38 95 GLN A O 1
ATOM 796 N N . CYS A 1 96 ? 2.902 4.515 5.761 1.00 81.50 96 CYS A N 1
ATOM 797 C CA . CYS A 1 96 ? 2.928 5.666 4.853 1.00 81.50 96 CYS A CA 1
ATOM 798 C C . CYS A 1 96 ? 4.300 6.360 4.773 1.00 81.50 96 CYS A C 1
ATOM 800 O O . CYS A 1 96 ? 4.581 6.983 3.753 1.00 81.50 96 CYS A O 1
ATOM 802 N N . ASP A 1 97 ? 5.165 6.234 5.784 1.00 82.44 97 ASP A N 1
ATOM 803 C CA . ASP A 1 97 ? 6.535 6.776 5.740 1.00 82.44 97 ASP A CA 1
ATOM 804 C C . ASP A 1 97 ? 7.541 5.800 5.105 1.00 82.44 97 ASP A C 1
ATOM 806 O O . ASP A 1 97 ? 8.608 6.201 4.623 1.00 82.44 97 ASP A O 1
ATOM 810 N N . ILE A 1 98 ? 7.218 4.503 5.110 1.00 84.25 98 ILE A N 1
ATOM 811 C CA . ILE A 1 98 ? 8.092 3.421 4.643 1.00 84.25 98 ILE A CA 1
ATOM 812 C C . ILE A 1 98 ? 7.775 3.061 3.194 1.00 84.25 98 ILE A C 1
ATOM 814 O O . ILE A 1 98 ? 8.670 3.066 2.350 1.00 84.25 98 ILE A O 1
ATOM 818 N N . LEU A 1 99 ? 6.507 2.772 2.902 1.00 86.31 99 LEU A N 1
ATOM 819 C CA . LEU A 1 99 ? 6.041 2.260 1.619 1.00 86.31 99 LEU A CA 1
ATOM 820 C C . LEU A 1 99 ? 6.433 3.138 0.427 1.00 86.31 99 LEU A C 1
ATOM 822 O O . LEU A 1 99 ? 6.769 2.549 -0.585 1.00 86.31 99 LEU A O 1
ATOM 826 N N . PRO A 1 100 ? 6.462 4.483 0.485 1.00 88.88 100 PRO A N 1
ATOM 827 C CA . PRO A 1 100 ? 6.853 5.284 -0.678 1.00 88.88 100 PRO A CA 1
ATOM 828 C C . PRO A 1 100 ? 8.328 5.147 -1.072 1.00 88.88 100 PRO A C 1
ATOM 830 O O . PRO A 1 100 ? 8.682 5.441 -2.210 1.00 88.88 100 PRO A O 1
ATOM 833 N N . LYS A 1 101 ? 9.209 4.700 -0.164 1.00 88.44 101 LYS A N 1
ATOM 834 C CA . LYS A 1 101 ? 10.665 4.718 -0.389 1.00 88.44 101 LYS A CA 1
ATOM 835 C C . LYS A 1 101 ? 11.107 3.895 -1.614 1.00 88.44 101 LYS A C 1
ATOM 837 O O . LYS A 1 101 ? 11.852 4.455 -2.414 1.00 88.44 101 LYS A O 1
ATOM 842 N N . PRO A 1 102 ? 10.657 2.638 -1.818 1.00 88.50 102 PRO A N 1
ATOM 843 C CA . PRO A 1 102 ? 10.990 1.851 -3.011 1.00 88.50 102 PRO A CA 1
ATOM 844 C C . PRO A 1 102 ? 10.384 2.402 -4.306 1.00 88.50 102 PRO A C 1
ATOM 846 O O . PRO A 1 102 ? 10.861 2.085 -5.390 1.00 88.50 102 PRO A O 1
ATOM 849 N N . PHE A 1 103 ? 9.352 3.244 -4.210 1.00 90.81 103 PHE A N 1
ATOM 850 C CA . PHE A 1 103 ? 8.637 3.811 -5.354 1.00 90.81 103 PHE A CA 1
ATOM 851 C C . PHE A 1 103 ? 9.088 5.234 -5.707 1.00 90.81 103 PHE A C 1
ATOM 853 O O . PHE A 1 103 ? 8.440 5.900 -6.510 1.00 90.81 103 PHE A O 1
ATOM 860 N N . CYS A 1 104 ? 10.217 5.715 -5.179 1.00 86.38 104 CYS A N 1
ATOM 861 C CA . CYS A 1 104 ? 10.733 7.041 -5.529 1.00 86.38 104 CYS A CA 1
ATOM 862 C C . CYS A 1 104 ? 10.983 7.196 -7.042 1.00 86.38 104 CYS A C 1
ATOM 864 O O . CYS A 1 104 ? 10.671 8.235 -7.622 1.00 86.38 104 CYS A O 1
ATOM 866 N N . GLN A 1 105 ? 11.467 6.140 -7.708 1.00 81.44 105 GLN A N 1
ATOM 867 C CA . GLN A 1 105 ? 11.678 6.138 -9.156 1.00 81.44 105 GLN A CA 1
ATOM 868 C C . GLN A 1 105 ? 10.360 6.266 -9.927 1.00 81.44 105 GLN A C 1
ATOM 870 O O . GLN A 1 105 ? 10.302 6.954 -10.945 1.00 81.44 105 GLN A O 1
ATOM 875 N N . LEU A 1 106 ? 9.295 5.641 -9.420 1.00 85.69 106 LEU A N 1
ATOM 876 C CA . LEU A 1 106 ? 7.958 5.746 -9.989 1.00 85.69 106 LEU A CA 1
ATOM 877 C C . LEU A 1 106 ? 7.452 7.194 -9.932 1.00 85.69 106 LEU A C 1
ATOM 879 O O . LEU A 1 106 ? 6.946 7.696 -10.934 1.00 85.69 106 LEU A O 1
ATOM 883 N N . GLU A 1 107 ? 7.626 7.878 -8.795 1.00 82.31 107 GLU A N 1
ATOM 884 C CA . GLU A 1 107 ? 7.253 9.292 -8.652 1.00 82.31 107 GLU A CA 1
ATOM 885 C C . GLU A 1 107 ? 8.002 10.173 -9.661 1.00 82.31 107 GLU A C 1
ATOM 887 O O . GLU A 1 107 ? 7.375 10.962 -10.365 1.00 82.31 107 GLU A O 1
ATOM 892 N N . ILE A 1 108 ? 9.318 9.987 -9.807 1.00 82.31 108 ILE A N 1
ATOM 893 C CA . ILE A 1 108 ? 10.142 10.737 -10.769 1.00 82.31 108 ILE A CA 1
ATOM 894 C C . ILE A 1 108 ? 9.650 10.512 -12.203 1.00 82.31 108 ILE A C 1
ATOM 896 O O . ILE A 1 108 ? 9.463 11.471 -12.952 1.00 82.31 108 ILE A O 1
ATOM 900 N N . THR A 1 109 ? 9.409 9.259 -12.593 1.00 81.50 109 THR A N 1
ATOM 901 C CA . THR A 1 109 ? 9.003 8.919 -13.962 1.00 81.50 109 THR A CA 1
ATOM 902 C C . THR A 1 109 ? 7.590 9.415 -14.293 1.00 81.50 109 THR A C 1
ATOM 904 O O . THR A 1 109 ? 7.331 9.824 -15.426 1.00 81.50 109 THR A O 1
ATOM 907 N N . LEU A 1 110 ? 6.674 9.425 -13.320 1.00 78.88 110 LEU A N 1
ATOM 908 C CA . LEU A 1 110 ? 5.320 9.955 -13.505 1.00 78.88 110 LEU A CA 1
ATOM 909 C C . LEU A 1 110 ? 5.286 11.491 -13.499 1.00 78.88 110 LEU A C 1
ATOM 911 O O . LEU A 1 110 ? 4.551 12.078 -14.290 1.00 78.88 110 LEU A O 1
ATOM 915 N N . MET A 1 111 ? 6.098 12.147 -12.662 1.00 68.69 111 MET A N 1
ATOM 916 C CA . MET A 1 111 ? 6.193 13.612 -12.604 1.00 68.69 111 MET A CA 1
ATOM 917 C C . MET A 1 111 ? 6.999 14.200 -13.777 1.00 68.69 111 MET A C 1
ATOM 919 O O . MET A 1 111 ? 6.708 15.305 -14.227 1.00 68.69 111 MET A O 1
ATOM 923 N N . GLY A 1 112 ? 7.976 13.463 -14.315 1.00 52.59 112 GLY A N 1
ATOM 924 C CA . GLY A 1 112 ? 8.841 13.890 -15.422 1.00 52.59 112 GLY A CA 1
ATOM 925 C C . GLY A 1 112 ? 8.210 13.833 -16.821 1.00 52.59 112 GLY A C 1
ATOM 926 O O . GLY A 1 112 ? 8.810 14.322 -17.774 1.00 52.59 112 GLY A O 1
ATOM 927 N N . LYS A 1 113 ? 7.001 13.271 -16.971 1.00 49.31 113 LYS A N 1
ATOM 928 C CA . LYS A 1 113 ? 6.251 13.258 -18.246 1.00 49.31 113 LYS A CA 1
ATOM 929 C C . LYS A 1 113 ? 5.383 14.507 -18.474 1.00 49.31 113 LYS A C 1
ATOM 931 O O . LYS A 1 113 ? 4.727 14.594 -19.511 1.00 49.31 113 LYS A O 1
ATOM 936 N N . GLN A 1 114 ? 5.404 15.495 -17.573 1.00 42.28 114 GLN A N 1
ATOM 937 C CA . GLN A 1 114 ? 5.016 16.866 -17.919 1.00 42.28 114 GLN A CA 1
ATOM 938 C C . GLN A 1 114 ? 6.250 17.592 -18.450 1.00 42.28 114 GLN A C 1
ATOM 940 O O . GLN A 1 114 ? 7.207 17.838 -17.720 1.00 42.28 114 GLN A O 1
ATOM 945 N N . GLY A 1 115 ? 6.230 17.878 -19.752 1.00 35.47 115 GLY A N 1
ATOM 946 C CA . GLY A 1 115 ? 7.303 18.575 -20.442 1.00 35.47 115 GLY A CA 1
ATOM 947 C C . GLY A 1 115 ? 7.695 19.884 -19.760 1.00 35.47 115 GLY A C 1
ATOM 948 O O . GLY A 1 115 ? 6.926 20.497 -19.022 1.00 35.47 115 GLY A O 1
ATOM 949 N N . SER A 1 116 ? 8.928 20.278 -20.047 1.00 39.75 116 SER A N 1
ATOM 950 C CA . SER A 1 116 ? 9.548 21.564 -19.773 1.00 39.75 116 SER A CA 1
ATOM 951 C C . SER A 1 116 ? 8.569 22.701 -19.435 1.00 39.75 116 SER A C 1
ATOM 953 O O . SER A 1 116 ? 7.707 23.049 -20.239 1.00 39.75 116 SER A O 1
ATOM 955 N N . ASN A 1 117 ? 8.856 23.375 -18.314 1.00 37.22 117 ASN A N 1
ATOM 956 C CA . ASN A 1 117 ? 8.474 24.757 -17.998 1.00 37.22 117 ASN A CA 1
ATOM 957 C C . ASN A 1 117 ? 7.152 24.981 -17.219 1.00 37.22 117 ASN A C 1
ATOM 959 O O . ASN A 1 117 ? 6.132 25.316 -17.813 1.00 37.22 117 ASN A O 1
ATOM 963 N N . LYS A 1 118 ? 7.202 24.940 -15.872 1.00 32.84 118 LYS A N 1
ATOM 964 C CA . LYS A 1 118 ? 6.760 26.026 -14.951 1.00 32.84 118 LYS A CA 1
ATOM 965 C C . LYS A 1 118 ? 6.754 25.592 -13.476 1.00 32.84 118 LYS A C 1
ATOM 967 O O . LYS A 1 118 ? 6.480 24.450 -13.136 1.00 32.84 118 LYS A O 1
ATOM 972 N N . LYS A 1 119 ? 7.049 26.562 -12.601 1.00 44.75 119 LYS A N 1
ATOM 973 C CA . LYS A 1 119 ? 6.862 26.528 -11.139 1.00 44.75 119 LYS A CA 1
ATOM 974 C C . LYS A 1 119 ? 5.465 26.017 -10.740 1.00 44.75 119 LYS A C 1
ATOM 976 O O . LYS A 1 119 ? 4.489 26.329 -11.411 1.00 44.75 119 LYS A O 1
ATOM 981 N N . SER A 1 120 ? 5.410 25.434 -9.538 1.00 41.91 120 SER A N 1
ATOM 982 C CA . SER A 1 120 ? 4.239 25.162 -8.678 1.00 41.91 120 SER A CA 1
ATOM 983 C C . SER A 1 120 ? 3.474 23.848 -8.901 1.00 41.91 120 SER A C 1
ATOM 985 O O . SER A 1 120 ? 2.690 23.706 -9.825 1.00 41.91 120 SER A O 1
ATOM 987 N N . SER A 1 121 ? 3.668 22.892 -7.988 1.00 37.62 121 SER A N 1
ATOM 988 C CA . SER A 1 121 ? 2.657 22.489 -6.994 1.00 37.62 121 SER A CA 1
ATOM 989 C C . SER A 1 121 ? 3.060 21.144 -6.385 1.00 37.62 121 SER A C 1
ATOM 991 O O . SER A 1 121 ? 3.034 20.101 -7.027 1.00 37.62 121 SER A O 1
ATOM 993 N N . VAL A 1 122 ? 3.459 21.170 -5.116 1.00 46.91 122 VAL A N 1
ATOM 994 C CA . VAL A 1 122 ? 3.918 20.006 -4.340 1.00 46.91 122 VAL A CA 1
ATOM 995 C C . VAL A 1 122 ? 2.718 19.192 -3.789 1.00 46.91 122 VAL A C 1
ATOM 997 O O . VAL A 1 122 ? 2.866 18.410 -2.846 1.00 46.91 122 VAL A O 1
ATOM 1000 N N . GLU A 1 123 ? 1.507 19.385 -4.333 1.00 40.25 123 GLU A N 1
ATOM 1001 C CA . GLU A 1 123 ? 0.244 18.951 -3.709 1.00 40.25 123 GLU A CA 1
ATOM 1002 C C . GLU A 1 123 ? -0.390 17.641 -4.213 1.00 40.25 123 GLU A C 1
ATOM 1004 O O . GLU A 1 123 ? -1.321 17.170 -3.564 1.00 40.25 123 GLU A O 1
ATOM 1009 N N . ASP A 1 124 ? 0.119 16.965 -5.247 1.00 43.50 124 ASP A N 1
ATOM 1010 C CA . ASP A 1 124 ? -0.584 15.799 -5.833 1.00 43.50 124 ASP A CA 1
ATOM 1011 C C . ASP A 1 124 ? 0.116 14.436 -5.664 1.00 43.50 124 ASP A C 1
ATOM 1013 O O . ASP A 1 124 ? -0.060 13.524 -6.469 1.00 43.50 124 ASP A O 1
ATOM 1017 N N . SER A 1 125 ? 0.853 14.224 -4.568 1.00 49.78 125 SER A N 1
ATOM 1018 C CA . SER A 1 125 ? 1.196 12.848 -4.174 1.00 49.78 125 SER A CA 1
ATOM 1019 C C . SER A 1 125 ? -0.088 12.153 -3.714 1.00 49.78 125 SER A C 1
ATOM 1021 O O . SER A 1 125 ? -0.676 12.520 -2.696 1.00 49.78 125 SER A O 1
ATOM 1023 N N . ILE A 1 126 ? -0.546 11.152 -4.465 1.00 56.88 126 ILE A N 1
ATOM 1024 C CA . ILE A 1 126 ? -1.742 10.355 -4.148 1.00 56.88 126 ILE A CA 1
ATOM 1025 C C . ILE A 1 126 ? -1.647 9.749 -2.744 1.00 56.88 126 ILE A C 1
ATOM 1027 O O . ILE A 1 126 ? -2.658 9.644 -2.055 1.00 56.88 126 ILE A O 1
ATOM 1031 N N . VAL A 1 127 ? -0.430 9.488 -2.263 1.00 47.66 127 VAL A N 1
ATOM 1032 C CA . VAL A 1 127 ? -0.150 9.080 -0.882 1.00 47.66 127 VAL A CA 1
ATOM 1033 C C . VAL A 1 127 ? -0.545 10.181 0.112 1.00 47.66 127 VAL A C 1
ATOM 1035 O O . VAL A 1 127 ? -1.269 9.920 1.068 1.00 47.66 127 VAL A O 1
ATOM 1038 N N . ARG A 1 128 ? -0.183 11.448 -0.149 1.00 53.25 128 ARG A N 1
ATOM 1039 C CA . ARG A 1 128 ? -0.652 12.603 0.647 1.00 53.25 128 ARG A CA 1
ATOM 1040 C C . ARG A 1 128 ? -2.152 12.857 0.490 1.00 53.25 128 ARG A C 1
ATOM 1042 O O . ARG A 1 128 ? -2.774 13.343 1.432 1.00 53.25 128 ARG A O 1
ATOM 1049 N N . LYS A 1 129 ? -2.740 12.545 -0.669 1.00 46.81 129 LYS A N 1
ATOM 1050 C CA . LYS A 1 129 ? -4.174 12.735 -0.946 1.00 46.81 129 LYS A CA 1
ATOM 1051 C C . LYS A 1 129 ? -5.039 11.686 -0.242 1.00 46.81 129 LYS A C 1
ATOM 1053 O O . LYS A 1 129 ? -6.070 12.050 0.312 1.00 46.81 129 LYS A O 1
ATOM 1058 N N . VAL A 1 130 ? -4.571 10.438 -0.142 1.00 49.06 130 VAL A N 1
ATOM 1059 C CA . VAL A 1 130 ? -5.155 9.404 0.732 1.00 49.06 130 VAL A CA 1
ATOM 1060 C C . VAL A 1 130 ? -5.040 9.820 2.198 1.00 49.06 130 VAL A C 1
ATOM 1062 O O . VAL A 1 130 ? -6.031 9.742 2.916 1.00 49.06 130 VAL A O 1
ATOM 1065 N N . SER A 1 131 ? -3.913 10.405 2.622 1.00 46.12 131 SER A N 1
ATOM 1066 C CA . SER A 1 131 ? -3.783 11.030 3.953 1.00 46.12 131 SER A CA 1
ATOM 1067 C C . SER A 1 131 ? -4.712 12.238 4.178 1.00 46.12 131 SER A C 1
ATOM 1069 O O . SER A 1 131 ? -4.860 12.692 5.314 1.00 46.12 131 SER A O 1
ATOM 1071 N N . ARG A 1 132 ? -5.339 12.775 3.120 1.00 41.59 132 ARG A N 1
ATOM 1072 C CA . ARG A 1 132 ? -6.318 13.878 3.143 1.00 41.59 132 ARG A CA 1
ATOM 1073 C C . ARG A 1 132 ? -7.747 13.427 2.790 1.00 41.59 132 ARG A C 1
ATOM 1075 O O . ARG A 1 132 ? -8.588 14.284 2.531 1.00 41.59 132 ARG A O 1
ATOM 1082 N N . CYS A 1 133 ? -8.054 12.123 2.790 1.00 35.00 133 CYS A N 1
ATOM 1083 C CA . CYS A 1 133 ? -9.422 11.636 2.578 1.00 35.00 133 CYS A CA 1
ATOM 1084 C C . CYS A 1 133 ? -10.421 12.370 3.508 1.00 35.00 133 CYS A C 1
ATOM 1086 O O . CYS A 1 133 ? -10.146 12.482 4.701 1.00 35.00 133 CYS A O 1
ATOM 1088 N N . PRO A 1 134 ? -11.595 12.827 3.031 1.00 44.28 134 PRO A N 1
ATOM 1089 C CA . PRO A 1 134 ? -12.569 13.578 3.842 1.00 44.28 134 PRO A CA 1
ATOM 1090 C C . PRO A 1 134 ? -13.078 12.830 5.088 1.00 44.28 134 PRO A C 1
ATOM 1092 O O . PRO A 1 134 ? -13.458 13.451 6.081 1.00 44.28 134 PRO A O 1
ATOM 1095 N N . VAL A 1 135 ? -13.024 11.493 5.074 1.00 42.69 135 VAL A N 1
ATOM 1096 C CA . VAL A 1 135 ? -13.275 10.640 6.251 1.00 42.69 135 VAL A CA 1
ATOM 1097 C C . VAL A 1 135 ? -12.206 10.852 7.342 1.00 42.69 135 VAL A C 1
ATOM 1099 O O . VAL A 1 135 ? -12.527 10.838 8.526 1.00 42.69 135 VAL A O 1
ATOM 1102 N N . LEU A 1 136 ? -10.958 11.150 6.960 1.00 45.00 136 LEU A N 1
ATOM 1103 C CA . LEU A 1 136 ? -9.829 11.464 7.850 1.00 45.00 136 LEU A CA 1
ATOM 1104 C C . LEU A 1 136 ? -9.812 12.929 8.316 1.00 45.00 136 LEU A C 1
ATOM 1106 O O . LEU A 1 136 ? -9.276 13.229 9.382 1.00 45.00 136 LEU A O 1
ATOM 1110 N N . THR A 1 137 ? -10.412 13.865 7.571 1.00 39.19 137 THR A N 1
ATOM 1111 C CA . THR A 1 137 ? -10.490 15.277 7.996 1.00 39.19 137 THR A CA 1
ATOM 1112 C C . THR A 1 137 ? -11.537 15.495 9.092 1.00 39.19 137 THR A C 1
ATOM 1114 O O . THR A 1 137 ? -11.323 16.331 9.968 1.00 39.19 137 THR A O 1
ATOM 1117 N N . ARG A 1 138 ? -12.617 14.695 9.127 1.00 36.97 138 ARG A N 1
ATOM 1118 C CA . ARG A 1 138 ? -13.610 14.732 10.223 1.00 36.97 138 ARG A CA 1
ATOM 1119 C C . ARG A 1 138 ? -13.054 14.292 11.581 1.00 36.97 138 ARG A C 1
ATOM 1121 O O . ARG A 1 138 ? -13.600 14.692 12.602 1.00 36.97 138 ARG A O 1
ATOM 1128 N N . LEU A 1 139 ? -11.965 13.523 11.604 1.00 41.69 139 LEU A N 1
ATOM 1129 C CA . LEU A 1 139 ? -11.287 13.102 12.837 1.00 41.69 139 LEU A CA 1
ATOM 1130 C C . LEU A 1 139 ? -10.090 13.990 13.210 1.00 41.69 139 LEU A C 1
ATOM 1132 O O . LEU A 1 139 ? -9.615 13.920 14.339 1.00 41.69 139 LEU A O 1
ATOM 1136 N N . ARG A 1 140 ? -9.627 14.870 12.309 1.00 44.31 140 ARG A N 1
ATOM 1137 C CA . ARG A 1 140 ? -8.562 15.843 12.613 1.00 44.31 140 ARG A CA 1
ATOM 1138 C C . ARG A 1 140 ? -9.043 17.089 13.366 1.00 44.31 140 ARG A C 1
ATOM 1140 O O . ARG A 1 140 ? -8.205 17.856 13.819 1.00 44.31 140 ARG A O 1
ATOM 1147 N N . PHE A 1 141 ? -10.353 17.276 13.532 1.00 37.69 141 PHE A N 1
ATOM 1148 C CA . PHE A 1 141 ? -10.935 18.374 14.310 1.00 37.69 141 PHE A CA 1
ATOM 1149 C C . PHE A 1 141 ? -12.132 17.899 15.152 1.00 37.69 141 PHE A C 1
ATOM 1151 O O . PHE A 1 141 ? -13.278 18.279 14.938 1.00 37.69 141 PHE A O 1
ATOM 1158 N N . ARG A 1 142 ? -11.856 17.093 16.179 1.00 35.56 142 ARG A N 1
ATOM 1159 C CA . ARG A 1 142 ? -12.578 17.215 17.454 1.00 35.56 142 ARG A CA 1
ATOM 1160 C C . ARG A 1 142 ? -11.557 17.343 18.586 1.00 35.56 142 ARG A C 1
ATOM 1162 O O . ARG A 1 142 ? -11.239 16.355 19.244 1.00 35.56 142 ARG A O 1
ATOM 1169 N N . PRO A 1 143 ? -11.030 18.553 18.837 1.00 39.78 143 PRO A N 1
ATOM 1170 C CA . PRO A 1 143 ? -10.456 18.878 20.132 1.00 39.78 143 PRO A CA 1
ATOM 1171 C C . PRO A 1 143 ? -11.624 19.007 21.121 1.00 39.78 143 PRO A C 1
ATOM 1173 O O . PRO A 1 143 ? -12.107 20.097 21.391 1.00 39.78 143 PRO A O 1
ATOM 1176 N N . ALA A 1 144 ? -12.149 17.877 21.591 1.00 38.06 144 ALA A N 1
ATOM 1177 C CA . ALA A 1 144 ? -13.171 17.838 22.642 1.00 38.06 144 ALA A CA 1
ATOM 1178 C C . ALA A 1 144 ? -12.743 16.976 23.840 1.00 38.06 144 ALA A C 1
ATOM 1180 O O . ALA A 1 144 ? -13.539 16.739 24.738 1.00 38.06 144 ALA A O 1
ATOM 1181 N N . LEU A 1 145 ? -11.483 16.520 23.873 1.00 36.53 145 LEU A N 1
ATOM 1182 C CA . LEU A 1 145 ? -10.913 15.793 25.014 1.00 36.53 145 LEU A CA 1
ATOM 1183 C C . LEU A 1 145 ? -9.857 16.59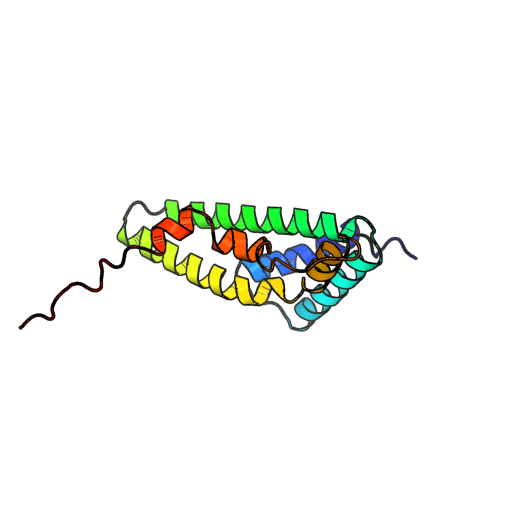4 25.800 1.00 36.53 145 LEU A C 1
ATOM 1185 O O . LEU A 1 145 ? -9.208 16.034 26.674 1.00 36.53 145 LEU A O 1
ATOM 1189 N N . LEU A 1 146 ? -9.689 17.893 25.516 1.00 38.06 146 LEU A N 1
ATOM 1190 C CA . LEU A 1 146 ? -8.803 18.793 26.278 1.00 38.06 146 LEU A CA 1
ATOM 1191 C C . LEU A 1 146 ? -9.555 19.845 27.116 1.00 38.06 146 LEU A C 1
ATOM 1193 O O . LEU A 1 146 ? -8.934 20.757 27.645 1.00 38.06 146 LEU A O 1
ATOM 1197 N N . THR A 1 147 ? -10.874 19.722 27.279 1.00 37.22 147 THR A N 1
ATOM 1198 C CA . THR A 1 147 ? -11.678 20.609 28.144 1.00 37.22 147 THR A CA 1
ATOM 1199 C C . THR A 1 147 ? -12.336 19.841 29.287 1.00 37.22 147 THR A C 1
ATOM 1201 O O . THR A 1 147 ? -13.531 19.991 29.530 1.00 37.22 147 THR A O 1
ATOM 1204 N N . LEU A 1 148 ? -11.574 18.995 29.977 1.00 34.62 148 LEU A N 1
ATOM 1205 C CA . LEU A 1 148 ? -11.932 18.594 31.335 1.00 34.62 148 LEU A CA 1
ATOM 1206 C C . LEU A 1 148 ? -10.996 19.347 32.286 1.00 34.62 148 LEU A C 1
ATOM 1208 O O . LEU A 1 148 ? -9.782 19.156 32.181 1.00 34.62 148 LEU A O 1
ATOM 1212 N N . PRO A 1 149 ? -11.512 20.240 33.153 1.00 38.59 149 PRO A N 1
ATOM 1213 C CA . PRO A 1 149 ? -10.694 20.804 34.216 1.00 38.59 149 PRO A CA 1
ATOM 1214 C C . PRO A 1 149 ? -10.229 19.672 35.149 1.00 38.59 149 PRO A C 1
ATOM 1216 O O . PRO A 1 149 ? -10.952 18.679 35.302 1.00 38.59 149 PRO A O 1
ATOM 1219 N N . PRO A 1 150 ? -9.025 19.774 35.741 1.00 38.19 150 PRO A N 1
ATOM 1220 C CA . PRO A 1 150 ? -8.577 18.796 36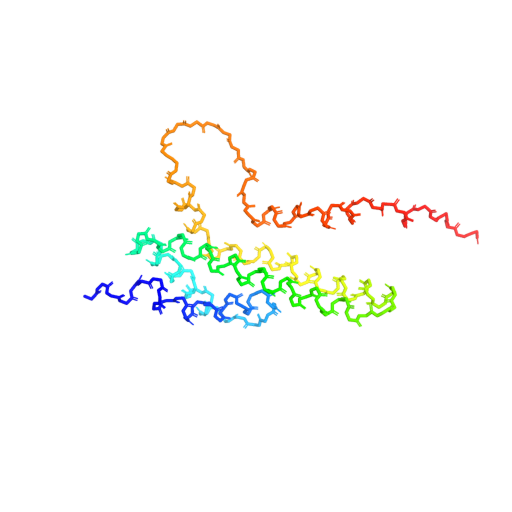.723 1.00 38.19 150 PRO A CA 1
ATOM 1221 C C . PRO A 1 150 ? -9.536 18.805 37.928 1.00 38.19 150 PRO A C 1
ATOM 1223 O O . PRO A 1 150 ? -10.000 19.884 38.302 1.00 38.19 150 PRO A O 1
ATOM 1226 N N . PRO A 1 151 ? -9.872 17.635 38.503 1.00 46.69 151 PRO A N 1
ATOM 1227 C CA . PRO A 1 151 ? -10.667 17.580 39.724 1.00 46.69 151 PRO A CA 1
ATOM 1228 C C . PRO A 1 151 ? -9.866 18.160 40.899 1.00 46.69 151 PRO A C 1
ATOM 1230 O O . PRO A 1 151 ? -8.653 17.939 40.964 1.00 46.69 151 PRO A O 1
ATOM 1233 N N . ASP A 1 152 ? -10.564 18.902 41.765 1.00 49.50 152 ASP A N 1
ATOM 1234 C CA . ASP A 1 152 ? -10.052 19.494 43.014 1.00 49.50 152 ASP A CA 1
ATOM 1235 C C . ASP A 1 152 ? -9.356 18.474 43.935 1.00 49.50 152 ASP A C 1
ATOM 1237 O O . ASP A 1 152 ? -9.845 17.321 44.038 1.00 49.50 152 ASP A O 1
#

pLDDT: mean 74.92, std 21.19, range [32.84, 95.25]

Radius of gyration: 19.36 Å; chains: 1; bounding box: 38×38×66 Å